Protein AF-A0A9J5Y0X8-F1 (afdb_monomer_lite)

Structure (mmCIF, N/CA/C/O backbone):
data_AF-A0A9J5Y0X8-F1
#
_entry.id   AF-A0A9J5Y0X8-F1
#
loop_
_atom_site.group_PDB
_atom_site.id
_atom_site.type_symbol
_atom_site.label_atom_id
_atom_site.label_alt_id
_atom_site.label_comp_id
_atom_site.label_asym_id
_atom_site.label_entity_id
_atom_site.label_seq_id
_atom_site.pdbx_PDB_ins_code
_atom_site.Cartn_x
_atom_site.Cartn_y
_atom_site.Cartn_z
_atom_site.occupancy
_atom_site.B_iso_or_equiv
_atom_site.auth_seq_id
_atom_site.auth_comp_id
_atom_site.auth_asym_id
_atom_site.auth_atom_id
_atom_site.pdbx_PDB_model_num
ATOM 1 N N . MET A 1 1 ? -1.759 -54.194 -8.738 1.00 39.56 1 MET A N 1
ATOM 2 C CA . MET A 1 1 ? -0.503 -53.425 -8.814 1.00 39.56 1 MET A CA 1
ATOM 3 C C . MET A 1 1 ? -0.638 -52.422 -9.947 1.00 39.56 1 MET A C 1
ATOM 5 O O . MET A 1 1 ? -0.680 -52.864 -11.081 1.00 39.56 1 MET A O 1
ATOM 9 N N . ALA A 1 2 ? -0.727 -51.116 -9.771 1.00 37.19 2 ALA A N 1
ATOM 10 C CA . ALA A 1 2 ? -1.281 -50.224 -8.753 1.00 37.19 2 ALA A CA 1
ATOM 11 C C . ALA A 1 2 ? -1.207 -48.817 -9.412 1.00 37.19 2 ALA A C 1
ATOM 13 O O . ALA A 1 2 ? -0.377 -48.619 -10.297 1.00 37.19 2 ALA A O 1
ATOM 14 N N . GLU A 1 3 ? -2.066 -47.884 -9.001 1.00 42.78 3 GLU A N 1
ATOM 15 C CA . GLU A 1 3 ? -1.893 -46.426 -9.162 1.00 42.78 3 GLU A CA 1
ATOM 16 C C . GLU A 1 3 ? -1.892 -45.772 -10.577 1.00 42.78 3 GLU A C 1
ATOM 18 O O . GLU A 1 3 ? -0.899 -45.185 -10.982 1.00 42.78 3 GLU A O 1
ATOM 23 N N . PHE A 1 4 ? -3.016 -45.742 -11.313 1.00 44.28 4 PHE A N 1
ATOM 24 C CA . PHE A 1 4 ? -3.216 -44.744 -12.405 1.00 44.28 4 PHE A CA 1
ATOM 25 C C . PHE A 1 4 ? -4.584 -44.031 -12.375 1.00 44.28 4 PHE A C 1
ATOM 27 O O . PHE A 1 4 ? -4.901 -43.236 -13.255 1.00 44.28 4 PHE A O 1
ATOM 34 N N . GLY A 1 5 ? -5.424 -44.316 -11.372 1.00 43.69 5 GLY A N 1
ATOM 35 C CA . GLY A 1 5 ? -6.807 -43.821 -11.312 1.00 43.69 5 GLY A CA 1
ATOM 36 C C . GLY A 1 5 ? -7.033 -42.582 -10.441 1.00 43.69 5 GLY A C 1
ATOM 37 O O . GLY A 1 5 ? -8.062 -41.930 -10.596 1.00 43.69 5 GLY A O 1
ATOM 38 N N . LEU A 1 6 ? -6.107 -42.242 -9.535 1.00 45.84 6 LEU A N 1
ATOM 39 C CA . LEU A 1 6 ? -6.281 -41.122 -8.597 1.00 45.84 6 LEU A CA 1
ATOM 40 C C . LEU A 1 6 ? -5.671 -39.792 -9.076 1.00 45.84 6 LEU A C 1
ATOM 42 O O . LEU A 1 6 ? -6.095 -38.742 -8.598 1.00 45.84 6 LEU A O 1
ATOM 46 N N . ASP A 1 7 ? -4.768 -39.791 -10.061 1.00 53.47 7 ASP A N 1
ATOM 47 C CA . ASP A 1 7 ? -4.141 -38.558 -10.569 1.00 53.47 7 ASP A CA 1
ATOM 48 C C . ASP A 1 7 ? -5.098 -37.652 -11.358 1.00 53.47 7 ASP A C 1
ATOM 50 O O . ASP A 1 7 ? -4.951 -36.430 -11.348 1.00 53.47 7 ASP A O 1
ATOM 54 N N . LEU A 1 8 ? -6.122 -38.214 -12.013 1.00 47.56 8 LEU A N 1
ATOM 55 C CA . LEU A 1 8 ? -7.042 -37.407 -12.819 1.00 47.56 8 LEU A CA 1
ATOM 56 C C . LEU A 1 8 ? -8.071 -36.654 -11.960 1.00 47.56 8 LEU A C 1
ATOM 58 O O . LEU A 1 8 ? -8.482 -35.555 -12.326 1.00 47.56 8 LEU A O 1
ATOM 62 N N . LEU A 1 9 ? -8.457 -37.199 -10.801 1.00 47.53 9 LEU A N 1
ATOM 63 C CA . LEU A 1 9 ? -9.406 -36.541 -9.898 1.00 47.53 9 LEU A CA 1
ATOM 64 C C . LEU A 1 9 ? -8.729 -35.391 -9.133 1.00 47.53 9 LEU A C 1
ATOM 66 O O . LEU A 1 9 ? -9.287 -34.299 -9.065 1.00 47.53 9 LEU A O 1
ATOM 70 N N . VAL A 1 10 ? -7.495 -35.588 -8.646 1.00 52.16 10 VAL A N 1
ATOM 71 C CA . VAL A 1 10 ? -6.715 -34.546 -7.943 1.00 52.16 10 VAL A CA 1
ATOM 72 C C . VAL A 1 10 ? -6.443 -33.339 -8.852 1.00 52.16 10 VAL A C 1
ATOM 74 O O . VAL A 1 10 ? -6.582 -32.194 -8.417 1.00 52.16 10 VAL A O 1
ATOM 77 N N . PHE A 1 11 ? -6.159 -33.566 -10.140 1.00 44.38 11 PHE A N 1
ATOM 78 C CA . PHE A 1 11 ? -5.957 -32.486 -11.113 1.00 44.38 11 PHE A CA 1
ATOM 79 C C . PHE A 1 11 ? -7.211 -31.637 -11.374 1.00 44.38 11 PHE A C 1
ATOM 81 O O . PHE A 1 11 ? -7.088 -30.442 -11.648 1.00 44.38 11 PHE A O 1
ATOM 88 N N . VAL A 1 12 ? -8.411 -32.223 -11.301 1.00 51.34 12 VAL A N 1
ATOM 89 C CA . VAL A 1 12 ? -9.671 -31.493 -11.530 1.00 51.34 12 VAL A CA 1
ATOM 90 C C . VAL A 1 12 ? -10.055 -30.662 -10.304 1.00 51.34 12 VAL A C 1
ATOM 92 O O . VAL A 1 12 ? -10.456 -29.510 -10.468 1.00 51.34 12 VAL A O 1
ATOM 95 N N . ILE A 1 13 ? -9.851 -31.178 -9.083 1.00 55.19 13 ILE A N 1
ATOM 96 C CA . ILE A 1 13 ? -10.127 -30.409 -7.854 1.00 55.19 13 ILE A CA 1
ATOM 97 C C . ILE A 1 13 ? -9.131 -29.244 -7.697 1.00 55.19 13 ILE A C 1
ATOM 99 O O . ILE A 1 13 ? -9.538 -28.143 -7.333 1.00 55.19 13 ILE A O 1
ATOM 103 N N . GLN A 1 14 ? -7.858 -29.433 -8.073 1.00 43.91 14 GLN A N 1
ATOM 104 C CA . GLN A 1 14 ? -6.851 -28.362 -8.040 1.00 43.91 14 GLN A CA 1
ATOM 105 C C . GLN A 1 14 ? -7.031 -27.318 -9.163 1.00 43.91 14 GLN A C 1
ATOM 107 O O . GLN A 1 14 ? -6.629 -26.170 -9.001 1.00 43.91 14 GLN A O 1
ATOM 112 N N . LYS A 1 15 ? -7.644 -27.674 -10.304 1.00 58.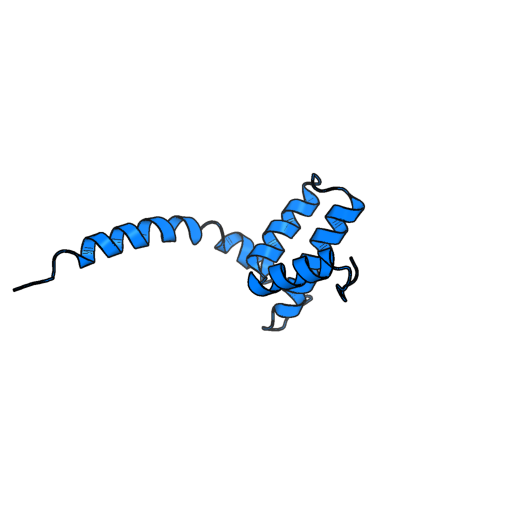72 15 LYS A N 1
ATOM 113 C CA . LYS A 1 15 ? -7.950 -26.717 -11.389 1.00 58.72 15 LYS A CA 1
ATOM 114 C C . LYS A 1 15 ? -9.208 -25.882 -11.137 1.00 58.72 15 LYS A C 1
ATOM 116 O O . LYS A 1 15 ? -9.286 -24.769 -11.654 1.00 58.72 15 LYS A O 1
ATOM 121 N N . ALA A 1 16 ? -10.166 -26.389 -10.358 1.00 43.75 16 ALA A N 1
ATOM 122 C CA . ALA A 1 16 ? -11.415 -25.684 -10.069 1.00 43.75 16 ALA A CA 1
ATOM 123 C C . ALA A 1 16 ? -11.201 -24.404 -9.236 1.00 43.75 16 ALA A C 1
ATOM 125 O O . ALA A 1 16 ? -11.892 -23.417 -9.452 1.00 43.75 16 ALA A O 1
ATOM 126 N N . SER A 1 17 ? -10.205 -24.380 -8.345 1.00 44.09 17 SER A N 1
ATOM 127 C CA . SER A 1 17 ? -9.869 -23.211 -7.516 1.00 44.09 17 SER A CA 1
ATOM 128 C C . SER A 1 17 ? -8.922 -22.211 -8.191 1.00 44.09 17 SER A C 1
ATOM 130 O O . SER A 1 17 ? -8.865 -21.054 -7.788 1.00 44.09 17 SER A O 1
ATOM 132 N N . VAL A 1 18 ? -8.189 -22.622 -9.230 1.00 53.81 18 VAL A N 1
ATOM 133 C CA . VAL A 1 18 ? -7.203 -21.775 -9.929 1.00 53.81 18 VAL A CA 1
ATOM 134 C C . VAL A 1 18 ? -7.851 -20.917 -11.028 1.00 53.81 18 VAL A C 1
ATOM 136 O O . VAL A 1 18 ? -7.386 -1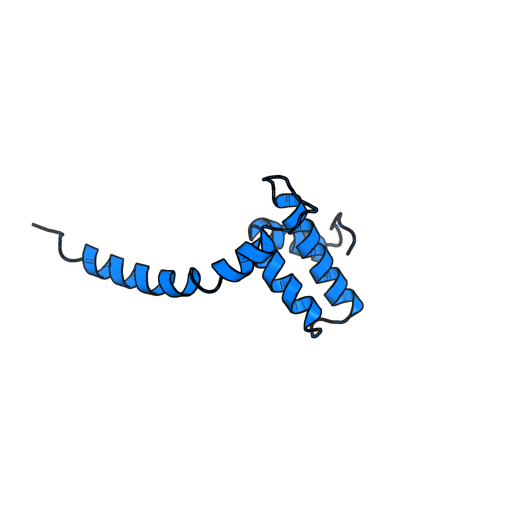9.812 -11.302 1.00 53.81 18 VAL A O 1
ATOM 139 N N . LEU A 1 19 ? -8.960 -21.370 -11.627 1.00 45.00 19 LEU A N 1
ATOM 140 C CA . LEU A 1 19 ? -9.611 -20.683 -12.756 1.00 45.00 19 LEU A CA 1
ATOM 141 C C . LEU A 1 19 ? -10.455 -19.449 -12.383 1.00 45.00 19 LEU A C 1
ATOM 143 O O . LEU A 1 19 ? -10.711 -18.627 -13.259 1.00 45.00 19 LEU A O 1
ATOM 147 N N . GLU A 1 20 ? -10.835 -19.261 -11.115 1.00 46.81 20 GLU A N 1
ATOM 148 C CA . GLU A 1 20 ? -11.463 -18.006 -10.657 1.00 46.81 20 GLU A CA 1
ATOM 149 C C . GLU A 1 20 ? -10.443 -16.962 -10.159 1.00 46.81 20 GLU A 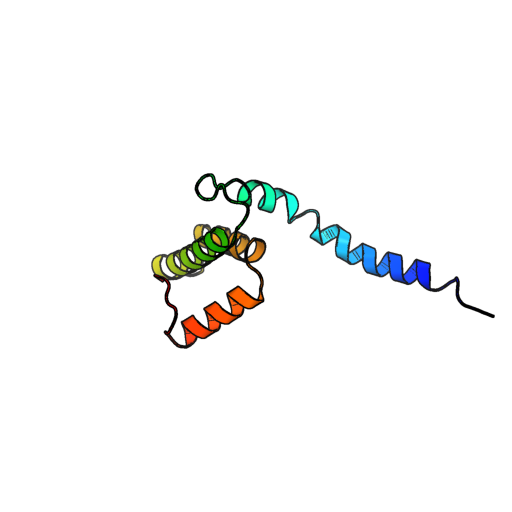C 1
ATOM 151 O O . GLU A 1 20 ? -10.751 -15.770 -10.117 1.00 46.81 20 GLU A O 1
ATOM 156 N N . ILE A 1 21 ? -9.202 -17.363 -9.853 1.00 50.34 21 ILE A N 1
ATOM 157 C CA . ILE A 1 21 ? -8.176 -16.466 -9.283 1.00 50.34 21 ILE A CA 1
ATOM 158 C C . ILE A 1 21 ? -7.347 -15.757 -10.378 1.00 50.34 21 ILE A C 1
ATOM 160 O O . ILE A 1 21 ? -6.849 -14.648 -10.169 1.00 50.34 21 ILE A O 1
ATOM 164 N N . GLU A 1 22 ? -7.253 -16.329 -11.581 1.00 48.53 22 GLU A N 1
ATOM 165 C CA . GLU A 1 22 ? -6.463 -15.764 -12.694 1.00 48.53 22 GLU A CA 1
ATOM 166 C C . GLU A 1 22 ? -7.201 -14.665 -13.496 1.00 48.53 22 GLU A C 1
ATOM 168 O O . GLU A 1 22 ? -6.571 -13.861 -14.186 1.00 48.53 22 GLU A O 1
ATOM 173 N N . SER A 1 23 ? -8.537 -14.580 -13.409 1.00 40.16 23 SER A N 1
ATOM 174 C CA . SER A 1 23 ? -9.337 -13.656 -14.238 1.00 40.16 23 SER A CA 1
ATOM 175 C C . SER A 1 23 ? -9.511 -12.259 -13.617 1.00 40.16 23 SER A C 1
ATOM 177 O O . SER A 1 23 ? -9.371 -11.244 -14.301 1.00 40.16 23 SER A O 1
ATOM 179 N N . PHE A 1 24 ? -9.738 -12.164 -12.301 1.00 48.44 24 PHE A N 1
ATOM 180 C CA . PHE A 1 24 ? -9.955 -10.870 -11.629 1.00 48.44 24 PHE A CA 1
ATOM 181 C C . PHE A 1 24 ? -8.650 -10.078 -11.397 1.00 48.44 24 PHE A C 1
ATOM 183 O O . PHE A 1 24 ? -8.649 -8.851 -11.254 1.00 48.44 2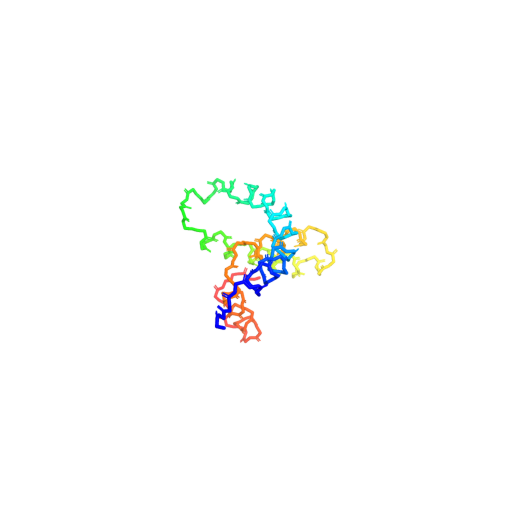4 PHE A O 1
ATOM 190 N N . THR A 1 25 ? -7.512 -10.776 -11.390 1.00 48.78 25 THR A N 1
ATOM 191 C CA . THR A 1 25 ? -6.188 -10.219 -11.082 1.00 48.78 25 THR A CA 1
ATOM 192 C C . THR A 1 25 ? -5.508 -9.603 -12.307 1.00 48.78 25 THR A C 1
ATOM 194 O O . THR A 1 25 ? -4.868 -8.559 -12.181 1.00 48.78 25 THR A O 1
ATOM 197 N N . SER A 1 26 ? -5.700 -10.159 -13.507 1.00 46.75 26 SER A N 1
ATOM 198 C CA . SER A 1 26 ? -4.992 -9.719 -14.720 1.00 46.75 26 SER A CA 1
ATOM 199 C C . SER A 1 26 ? -5.320 -8.272 -15.140 1.00 46.75 26 SER A C 1
ATOM 201 O O . SER A 1 26 ? -4.410 -7.477 -15.382 1.00 46.75 26 SER A O 1
ATOM 203 N N . ALA A 1 27 ? -6.596 -7.863 -15.127 1.00 48.47 27 ALA A N 1
ATOM 204 C CA . ALA A 1 27 ? -6.997 -6.509 -15.543 1.00 48.47 27 ALA A CA 1
ATOM 205 C C . ALA A 1 27 ? -6.521 -5.411 -14.569 1.00 48.47 27 ALA A C 1
ATOM 207 O O . ALA A 1 27 ? -6.069 -4.343 -14.989 1.00 48.47 27 ALA A O 1
ATOM 208 N N . SER A 1 28 ? -6.561 -5.691 -13.263 1.00 49.59 28 SER A N 1
ATOM 209 C CA . SER A 1 28 ? -6.069 -4.773 -12.229 1.00 49.59 28 SER A CA 1
ATOM 210 C C . SER A 1 28 ? -4.539 -4.676 -12.255 1.00 49.59 28 SER A C 1
ATOM 212 O O . SER A 1 28 ? -3.997 -3.574 -12.201 1.00 49.59 28 SER A O 1
ATOM 214 N N . ILE A 1 29 ? -3.830 -5.802 -12.408 1.00 52.78 29 ILE A N 1
ATOM 215 C CA . ILE A 1 29 ? -2.357 -5.857 -12.439 1.00 52.78 29 ILE A CA 1
ATOM 216 C C . ILE A 1 29 ? -1.774 -5.118 -13.652 1.00 52.78 29 ILE A C 1
ATOM 218 O O . ILE A 1 29 ? -0.722 -4.493 -13.518 1.00 52.78 29 ILE A O 1
ATOM 222 N N . ILE A 1 30 ? -2.436 -5.127 -14.814 1.00 49.75 30 ILE A N 1
ATOM 223 C CA . ILE A 1 30 ? -1.956 -4.397 -16.003 1.00 49.75 30 ILE A CA 1
ATOM 224 C C . ILE A 1 30 ? -2.000 -2.876 -15.781 1.00 49.75 30 ILE A C 1
ATOM 226 O O . ILE A 1 30 ? -1.032 -2.190 -16.108 1.00 49.75 30 ILE A O 1
ATOM 230 N N . LEU A 1 31 ? -3.063 -2.349 -15.159 1.00 51.16 31 LEU A N 1
ATOM 231 C CA . LEU A 1 31 ? -3.148 -0.923 -14.810 1.00 51.16 31 LEU A CA 1
ATOM 232 C C . LEU A 1 31 ? -2.137 -0.542 -13.715 1.00 51.16 31 LEU A C 1
ATOM 234 O O . LEU A 1 31 ? -1.587 0.557 -13.724 1.00 51.16 31 LEU A O 1
ATOM 238 N N . ILE A 1 32 ? -1.871 -1.462 -12.787 1.00 54.72 32 ILE A N 1
ATOM 239 C CA . ILE A 1 32 ? -0.900 -1.282 -11.706 1.00 54.72 32 ILE A CA 1
ATOM 240 C C . ILE A 1 32 ? 0.551 -1.341 -12.225 1.00 54.72 32 ILE A C 1
ATOM 242 O O . ILE A 1 32 ? 1.404 -0.611 -11.729 1.00 54.72 32 ILE A O 1
ATOM 246 N N . LYS A 1 33 ? 0.862 -2.157 -13.240 1.00 52.91 33 LYS A N 1
ATOM 247 C CA . LYS A 1 33 ? 2.218 -2.273 -13.812 1.00 52.91 33 LYS A CA 1
ATOM 248 C C . LYS A 1 33 ? 2.712 -1.009 -14.530 1.00 52.91 33 LYS A C 1
ATOM 250 O O . LYS A 1 33 ? 3.912 -0.897 -14.756 1.00 52.91 33 LYS A O 1
ATOM 255 N N . ALA A 1 34 ? 1.831 -0.069 -14.873 1.00 56.38 34 ALA A N 1
ATOM 256 C CA . ALA A 1 34 ? 2.165 1.122 -15.657 1.00 56.38 34 ALA A CA 1
ATOM 257 C C . ALA A 1 34 ? 2.140 2.427 -14.835 1.00 56.38 34 ALA A C 1
ATOM 259 O O . ALA A 1 34 ? 1.642 3.452 -15.297 1.00 56.38 34 ALA A O 1
ATOM 260 N N . ASP A 1 35 ? 2.680 2.425 -13.612 1.00 64.69 35 ASP A N 1
ATOM 261 C CA . ASP A 1 35 ? 3.008 3.685 -12.938 1.00 64.69 35 ASP A CA 1
ATOM 262 C C . ASP A 1 35 ? 4.364 4.190 -13.456 1.00 64.69 35 ASP A C 1
ATOM 264 O O . ASP A 1 35 ? 5.420 3.723 -13.028 1.00 64.69 35 ASP A O 1
ATOM 268 N N . PHE A 1 36 ? 4.343 5.142 -14.398 1.00 63.88 36 PHE A N 1
ATOM 269 C CA . PHE A 1 36 ? 5.553 5.701 -15.026 1.00 63.88 36 PHE A CA 1
ATOM 270 C C . PHE A 1 36 ? 6.559 6.297 -14.028 1.00 63.88 36 PHE A C 1
ATOM 272 O O . PHE A 1 36 ? 7.723 6.486 -14.379 1.00 63.88 36 PHE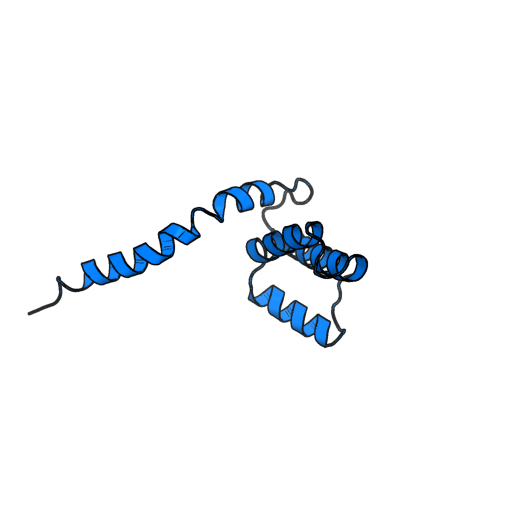 A O 1
ATOM 279 N N . ARG A 1 37 ? 6.147 6.584 -12.783 1.00 70.38 37 ARG A N 1
ATOM 280 C CA . ARG A 1 37 ? 7.054 7.058 -11.722 1.00 70.38 37 ARG A CA 1
ATOM 281 C C . ARG A 1 37 ? 8.018 5.968 -11.257 1.00 70.38 37 ARG A C 1
ATOM 283 O O . ARG A 1 37 ? 9.067 6.283 -10.698 1.00 70.38 37 ARG A O 1
ATOM 290 N N . PHE A 1 38 ? 7.683 4.702 -11.497 1.00 68.31 38 PHE A N 1
ATOM 291 C CA . PHE A 1 38 ? 8.488 3.543 -11.128 1.00 68.31 38 PHE A CA 1
ATOM 292 C C . PHE A 1 38 ? 8.847 2.721 -12.381 1.00 68.31 38 PHE A C 1
ATOM 294 O O . PHE A 1 38 ? 8.336 1.617 -12.555 1.00 68.31 38 PHE A O 1
ATOM 301 N N . PRO A 1 39 ? 9.747 3.221 -13.257 1.00 70.94 39 PRO A N 1
ATOM 302 C CA . PRO A 1 39 ? 10.122 2.540 -14.504 1.00 70.94 39 PRO A CA 1
ATOM 303 C C . PRO A 1 39 ? 11.017 1.312 -14.283 1.00 70.94 39 PRO A C 1
ATOM 305 O O . PRO A 1 39 ? 11.405 0.636 -15.232 1.00 70.94 39 PRO A O 1
ATOM 308 N N . THR A 1 40 ? 11.409 1.042 -13.039 1.00 72.81 40 THR A N 1
ATOM 309 C CA . THR A 1 40 ? 12.327 -0.040 -12.703 1.00 72.81 40 THR A CA 1
ATOM 310 C C . THR A 1 40 ? 11.568 -1.343 -12.464 1.00 72.81 40 THR A C 1
ATOM 312 O O . THR A 1 40 ? 10.439 -1.368 -11.976 1.00 72.81 40 THR A O 1
ATOM 315 N N . THR A 1 41 ? 12.221 -2.469 -12.750 1.00 70.06 41 THR A N 1
ATOM 316 C CA . THR A 1 41 ? 11.668 -3.813 -12.508 1.00 70.06 41 THR A CA 1
ATOM 317 C C . THR A 1 41 ? 11.377 -4.075 -11.024 1.00 70.06 41 THR A C 1
ATOM 319 O O . THR A 1 41 ? 10.563 -4.930 -10.686 1.00 70.06 41 THR A O 1
ATOM 322 N N . ASN A 1 42 ? 12.015 -3.332 -10.115 1.00 74.19 42 ASN A N 1
ATOM 323 C CA . ASN A 1 42 ? 11.833 -3.499 -8.681 1.00 74.19 42 ASN A CA 1
ATOM 324 C C . ASN A 1 42 ? 10.607 -2.714 -8.166 1.00 74.19 42 ASN A C 1
ATOM 326 O O . ASN A 1 42 ? 10.688 -1.520 -7.877 1.00 74.19 42 ASN A O 1
ATOM 330 N N . GLN A 1 43 ? 9.487 -3.418 -7.978 1.00 76.88 43 GLN A N 1
ATOM 331 C CA . GLN A 1 43 ? 8.212 -2.857 -7.503 1.00 76.88 43 GLN A CA 1
ATOM 332 C C . GLN A 1 43 ? 8.148 -2.625 -5.980 1.00 76.88 43 GLN A C 1
ATOM 334 O O . GLN A 1 43 ? 7.114 -2.208 -5.464 1.00 76.88 43 GLN A O 1
ATOM 339 N N . THR A 1 44 ? 9.252 -2.820 -5.248 1.00 82.12 44 THR A N 1
ATOM 340 C CA . THR A 1 44 ? 9.318 -2.637 -3.784 1.00 82.12 44 THR A CA 1
ATOM 341 C C . THR A 1 44 ? 8.879 -1.242 -3.349 1.00 82.12 44 THR A C 1
ATOM 343 O O . THR A 1 44 ? 8.038 -1.093 -2.464 1.00 82.12 44 THR A O 1
ATOM 346 N N . ARG A 1 45 ? 9.411 -0.200 -4.006 1.00 81.94 45 ARG A N 1
ATOM 347 C CA . ARG A 1 45 ? 9.033 1.190 -3.708 1.00 81.94 45 ARG A CA 1
ATOM 348 C C . ARG A 1 45 ? 7.582 1.471 -4.076 1.00 81.94 45 ARG A C 1
ATOM 350 O O . ARG A 1 45 ? 6.910 2.192 -3.352 1.00 81.94 45 ARG A O 1
ATOM 357 N N . HIS A 1 46 ? 7.100 0.870 -5.161 1.00 83.62 46 HIS A N 1
ATOM 358 C CA . HIS A 1 46 ? 5.723 1.038 -5.596 1.00 83.62 46 HIS A CA 1
ATOM 359 C C . HIS A 1 46 ? 4.743 0.436 -4.578 1.00 83.62 46 HIS A C 1
ATOM 361 O O . HIS A 1 46 ? 3.809 1.116 -4.157 1.00 83.62 46 HIS A O 1
ATOM 367 N N . CYS A 1 47 ? 5.007 -0.787 -4.112 1.00 86.25 47 CYS A N 1
ATOM 368 C CA . CYS A 1 47 ? 4.270 -1.429 -3.024 1.00 86.25 47 CYS A CA 1
ATOM 369 C C . CYS A 1 47 ? 4.234 -0.541 -1.766 1.00 86.25 47 CYS A C 1
ATOM 371 O O . CYS A 1 47 ? 3.153 -0.205 -1.280 1.00 86.25 47 CYS A O 1
ATOM 373 N N . PHE A 1 48 ? 5.401 -0.089 -1.292 1.00 86.50 48 PHE A N 1
ATOM 374 C CA . PHE A 1 48 ? 5.498 0.744 -0.092 1.00 86.50 48 PHE A CA 1
ATOM 375 C C . PHE A 1 48 ? 4.703 2.051 -0.222 1.00 86.50 48 PHE A C 1
ATOM 377 O O . PHE A 1 48 ? 3.945 2.413 0.675 1.00 86.50 48 PHE A O 1
ATOM 384 N N . THR A 1 49 ? 4.805 2.736 -1.365 1.00 86.75 49 THR A N 1
ATOM 385 C CA . THR A 1 49 ? 4.026 3.953 -1.619 1.00 86.75 49 THR A CA 1
ATOM 386 C C . THR A 1 49 ? 2.523 3.678 -1.582 1.00 86.75 49 THR A C 1
ATOM 388 O O . THR A 1 49 ? 1.794 4.440 -0.958 1.00 86.75 49 THR A O 1
ATOM 391 N N . ARG A 1 50 ? 2.033 2.593 -2.196 1.00 87.06 50 ARG A N 1
ATOM 392 C CA . ARG A 1 50 ? 0.591 2.275 -2.181 1.00 87.06 50 ARG A CA 1
ATOM 393 C C . ARG A 1 50 ? 0.073 1.938 -0.785 1.00 87.06 50 ARG A C 1
ATOM 395 O O . ARG A 1 50 ? -1.034 2.352 -0.454 1.00 87.06 50 ARG A O 1
ATOM 402 N N . TYR A 1 51 ? 0.869 1.238 0.019 1.00 88.12 51 TYR A N 1
ATOM 403 C CA . TYR A 1 51 ? 0.534 0.934 1.409 1.00 88.12 51 TYR A CA 1
ATOM 404 C C . TYR A 1 51 ? 0.406 2.211 2.258 1.00 88.12 51 TYR A C 1
ATOM 406 O O . TYR A 1 51 ? -0.587 2.399 2.959 1.00 88.12 51 TYR A O 1
ATOM 414 N N . VAL A 1 52 ? 1.365 3.134 2.138 1.00 89.44 52 VAL A N 1
ATOM 415 C CA . VAL A 1 52 ? 1.336 4.415 2.863 1.00 89.44 52 VAL A CA 1
ATOM 416 C C . VAL A 1 52 ? 0.155 5.286 2.423 1.00 89.44 52 VAL A C 1
ATOM 418 O O . VAL A 1 52 ? -0.557 5.824 3.265 1.00 89.44 52 VAL A O 1
ATOM 421 N N . GLU A 1 53 ? -0.100 5.393 1.118 1.00 88.00 53 GLU A N 1
ATOM 422 C CA . GLU A 1 53 ? -1.219 6.182 0.581 1.00 88.00 53 GLU A CA 1
ATOM 423 C C . GLU A 1 53 ? -2.584 5.648 1.038 1.00 88.00 53 GLU A C 1
ATOM 425 O O . GLU A 1 53 ? -3.476 6.437 1.349 1.00 88.00 53 GLU A O 1
ATOM 430 N N . PHE A 1 54 ? -2.743 4.322 1.144 1.00 88.69 54 PHE A N 1
ATOM 431 C CA . PHE A 1 54 ? -3.952 3.722 1.710 1.00 88.69 54 PHE A CA 1
ATOM 432 C C . PHE A 1 54 ? -4.179 4.187 3.151 1.00 88.69 54 PHE A C 1
ATOM 434 O O . PHE A 1 54 ? -5.252 4.694 3.474 1.00 88.69 54 PHE A O 1
ATOM 441 N N . HIS A 1 55 ? -3.165 4.074 4.007 1.00 88.38 55 HIS A N 1
ATOM 442 C CA . HIS A 1 55 ? -3.318 4.421 5.417 1.00 88.38 55 HIS A CA 1
ATOM 443 C C . HIS A 1 55 ? -3.438 5.923 5.673 1.00 88.38 55 HIS A C 1
ATOM 445 O O . HIS A 1 55 ? -4.203 6.313 6.552 1.00 88.38 55 HIS A O 1
ATOM 451 N N . ARG A 1 56 ? -2.799 6.762 4.855 1.00 87.88 56 ARG A N 1
ATOM 452 C CA . ARG A 1 56 ? -3.043 8.212 4.842 1.00 87.88 56 ARG A CA 1
ATOM 453 C C . ARG A 1 56 ? -4.481 8.549 4.475 1.00 87.88 56 ARG A C 1
ATOM 455 O O . ARG A 1 56 ? -5.095 9.414 5.090 1.00 87.88 56 ARG A O 1
ATOM 462 N N . CYS A 1 57 ? -5.019 7.868 3.462 1.00 88.00 57 CYS A N 1
ATOM 463 C CA . CYS A 1 57 ? -6.395 8.060 3.019 1.00 88.00 57 CYS A CA 1
ATOM 464 C C . CYS A 1 57 ? -7.381 7.690 4.134 1.00 88.00 57 CYS A C 1
ATOM 466 O O . CYS A 1 57 ? -8.277 8.477 4.435 1.00 88.00 57 CYS A O 1
ATOM 468 N N . VAL A 1 58 ? -7.156 6.554 4.801 1.00 88.31 58 VAL A N 1
ATOM 469 C CA . VAL A 1 58 ? -7.947 6.117 5.961 1.00 88.31 58 VAL A CA 1
ATOM 470 C C . VAL A 1 58 ? -7.841 7.117 7.116 1.00 88.31 58 VAL A C 1
ATOM 472 O O . VAL A 1 58 ? -8.862 7.504 7.675 1.00 88.31 58 VAL A O 1
ATOM 475 N N . ALA A 1 59 ? -6.640 7.612 7.430 1.00 86.12 59 ALA A N 1
ATOM 476 C CA . ALA A 1 59 ? -6.446 8.597 8.495 1.00 86.12 59 ALA A CA 1
ATOM 477 C C . ALA A 1 59 ? -7.120 9.951 8.200 1.00 86.12 59 ALA A C 1
ATOM 479 O O . ALA A 1 59 ? -7.603 10.610 9.118 1.00 86.12 59 ALA A O 1
ATOM 480 N N . ALA A 1 60 ? -7.164 10.373 6.931 1.00 86.44 60 ALA A N 1
ATOM 481 C CA . ALA A 1 60 ? -7.718 11.667 6.532 1.00 86.44 60 ALA A CA 1
ATOM 482 C C . ALA A 1 60 ? -9.235 11.648 6.282 1.00 86.44 60 ALA A C 1
ATOM 484 O O . ALA A 1 60 ? -9.912 12.633 6.574 1.00 86.44 60 ALA A O 1
ATOM 485 N N . LYS A 1 61 ? -9.764 10.571 5.686 1.00 82.31 61 LYS A N 1
ATOM 486 C CA . LYS A 1 61 ? -11.162 10.481 5.227 1.00 82.31 61 LYS A CA 1
ATOM 487 C C . LYS A 1 61 ? -12.009 9.455 5.991 1.00 82.31 61 LYS A C 1
ATOM 489 O O . LYS A 1 61 ? -13.230 9.512 5.879 1.00 82.31 61 LYS A O 1
ATOM 494 N N . GLY A 1 62 ? -11.393 8.549 6.751 1.00 76.12 62 GLY A N 1
ATOM 495 C CA . GLY A 1 62 ? -12.050 7.390 7.362 1.00 76.12 62 GLY A CA 1
ATOM 496 C C . GLY A 1 62 ? -12.096 6.168 6.433 1.00 76.12 62 GLY A C 1
ATOM 497 O O . GLY A 1 62 ? -11.943 6.284 5.215 1.00 76.12 62 GLY A O 1
ATOM 498 N N . ASP A 1 63 ? -12.301 4.983 7.014 1.00 70.44 63 ASP A N 1
ATOM 499 C CA . ASP A 1 63 ? -12.265 3.682 6.324 1.00 70.44 63 ASP A CA 1
ATOM 500 C C . ASP A 1 63 ? -13.317 3.507 5.208 1.00 70.44 63 ASP A C 1
ATOM 502 O O . ASP A 1 63 ? -13.169 2.637 4.351 1.00 70.44 63 ASP A O 1
ATOM 506 N N . GLU A 1 64 ? -14.362 4.341 5.179 1.00 64.44 64 GLU A N 1
ATOM 507 C CA . GLU A 1 64 ? -15.519 4.199 4.278 1.00 64.44 64 GLU A CA 1
ATOM 508 C C . GLU A 1 64 ? -15.425 5.022 2.982 1.00 64.44 64 GLU A C 1
ATOM 510 O O . GLU A 1 64 ? -16.335 5.003 2.150 1.00 64.44 64 GLU A O 1
ATOM 515 N N . ALA A 1 65 ? -14.328 5.748 2.759 1.00 72.25 65 ALA A N 1
ATOM 516 C CA . ALA A 1 65 ? -14.148 6.452 1.497 1.00 72.25 65 ALA A CA 1
ATOM 517 C C . ALA A 1 65 ? -13.839 5.451 0.368 1.00 72.25 65 ALA A C 1
ATOM 519 O O . ALA A 1 65 ? -12.790 4.804 0.358 1.00 72.25 65 ALA A O 1
ATOM 520 N N . ALA A 1 66 ? -14.720 5.383 -0.637 1.00 72.44 66 ALA A N 1
ATOM 521 C CA . ALA A 1 66 ? -14.546 4.557 -1.842 1.00 72.44 66 ALA A CA 1
ATOM 522 C C . ALA A 1 66 ? -13.193 4.798 -2.551 1.00 72.44 66 ALA A C 1
ATOM 524 O O . ALA A 1 66 ? -12.625 3.899 -3.174 1.00 72.44 66 ALA A O 1
ATOM 525 N N . ASP A 1 67 ? -12.632 6.002 -2.395 1.00 73.44 67 ASP A N 1
ATOM 526 C CA . ASP A 1 67 ? -11.292 6.354 -2.868 1.00 73.44 67 ASP A CA 1
ATOM 527 C C . ASP A 1 67 ? -10.185 5.522 -2.192 1.00 73.44 67 ASP A C 1
ATOM 529 O O . ASP A 1 67 ? -9.213 5.136 -2.845 1.00 73.44 67 ASP A O 1
ATOM 533 N N . CYS A 1 68 ? -10.324 5.225 -0.895 1.00 81.75 68 CYS A N 1
ATOM 534 C CA . CYS A 1 68 ? -9.340 4.465 -0.125 1.00 81.75 68 CYS A CA 1
ATOM 535 C C . CYS A 1 68 ? -9.403 2.965 -0.451 1.00 81.75 68 CYS A C 1
ATOM 537 O O . CYS A 1 68 ? -8.369 2.292 -0.495 1.00 81.75 68 CYS A O 1
ATOM 539 N N . GLU A 1 69 ? -10.586 2.438 -0.782 1.00 81.69 69 GLU A N 1
ATOM 540 C CA . GLU A 1 69 ? -10.763 1.034 -1.177 1.00 81.69 69 GLU A CA 1
ATOM 541 C C . GLU A 1 69 ? -9.946 0.680 -2.433 1.00 81.69 69 GLU A C 1
ATOM 543 O O . GLU A 1 69 ? -9.384 -0.412 -2.553 1.00 81.69 69 GLU A O 1
ATOM 548 N N . ARG A 1 70 ? -9.801 1.628 -3.364 1.00 78.81 70 ARG A N 1
ATOM 549 C CA . ARG A 1 70 ? -8.960 1.447 -4.553 1.00 78.81 70 ARG A CA 1
ATOM 550 C C . ARG A 1 70 ? -7.495 1.205 -4.181 1.00 78.81 70 ARG A C 1
ATOM 552 O O . ARG A 1 70 ? -6.853 0.325 -4.757 1.00 78.81 70 ARG A O 1
ATOM 559 N N . PHE A 1 71 ? -6.966 1.957 -3.216 1.00 80.69 71 PHE A N 1
ATOM 560 C CA . PHE A 1 71 ? -5.595 1.763 -2.741 1.00 80.69 71 PHE A CA 1
ATOM 561 C C . PHE A 1 71 ? -5.434 0.440 -1.996 1.00 80.69 71 PHE A C 1
ATOM 563 O O . PHE A 1 71 ? -4.380 -0.188 -2.120 1.00 80.69 71 PHE A O 1
ATOM 570 N N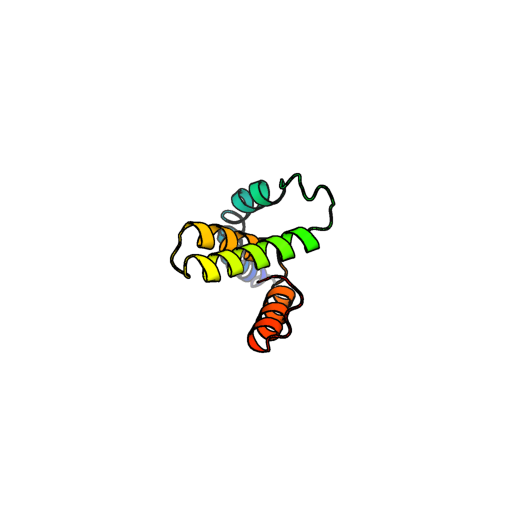 . SER A 1 72 ? -6.488 -0.025 -1.316 1.00 82.38 72 SER A N 1
ATOM 571 C CA . SER A 1 72 ? -6.464 -1.305 -0.610 1.00 82.38 72 SER A CA 1
ATOM 572 C C . SER A 1 72 ? -6.254 -2.491 -1.551 1.00 82.38 72 SER A C 1
ATOM 574 O O . SER A 1 72 ? -5.402 -3.352 -1.316 1.00 82.38 72 SER A O 1
ATOM 576 N N . LYS A 1 73 ? -6.952 -2.477 -2.689 1.00 82.38 73 LYS A N 1
ATOM 577 C CA . LYS A 1 73 ? -6.801 -3.480 -3.752 1.00 82.38 73 LYS A CA 1
ATOM 578 C C . LYS A 1 73 ? -5.396 -3.451 -4.360 1.00 82.38 73 LYS A C 1
ATOM 580 O O . LYS A 1 73 ? -4.835 -4.499 -4.668 1.00 82.38 73 LYS A O 1
ATOM 585 N N . TYR A 1 74 ? -4.803 -2.265 -4.500 1.00 79.75 74 TYR A N 1
ATOM 586 C CA . TYR A 1 74 ? -3.487 -2.100 -5.119 1.00 79.75 74 TYR A CA 1
ATOM 587 C C . TYR A 1 74 ? -2.325 -2.567 -4.249 1.00 79.75 74 TYR A C 1
ATOM 589 O O . TYR A 1 74 ? -1.461 -3.277 -4.761 1.00 79.75 74 TYR A O 1
ATOM 597 N N . TYR A 1 75 ? -2.285 -2.220 -2.958 1.00 83.00 75 TYR A N 1
ATOM 598 C CA . TYR A 1 75 ? -1.181 -2.686 -2.111 1.00 83.00 75 TYR A CA 1
ATOM 599 C C . TYR A 1 75 ? -1.252 -4.208 -1.898 1.00 83.00 75 TYR A C 1
ATOM 601 O O . TYR A 1 75 ? -0.215 -4.860 -1.918 1.00 83.00 75 TYR A O 1
ATOM 609 N N . ARG A 1 76 ? -2.455 -4.797 -1.798 1.00 81.62 76 ARG A N 1
ATOM 610 C CA . ARG A 1 76 ? -2.634 -6.259 -1.673 1.00 81.62 76 ARG A CA 1
ATOM 611 C C . ARG A 1 76 ? -2.182 -7.035 -2.912 1.00 81.62 76 ARG A C 1
ATOM 613 O O . ARG A 1 76 ? -1.748 -8.170 -2.785 1.00 81.62 76 ARG A O 1
ATOM 620 N N . ALA A 1 77 ? -2.281 -6.430 -4.096 1.00 79.50 77 ALA A N 1
ATOM 621 C CA . ALA A 1 77 ? -1.834 -7.042 -5.348 1.00 79.50 77 ALA A CA 1
ATOM 622 C C . ALA A 1 77 ? -0.327 -6.857 -5.618 1.00 79.50 77 ALA A C 1
ATOM 624 O O . ALA A 1 77 ? 0.269 -7.659 -6.333 1.00 79.50 77 ALA A O 1
ATOM 625 N N . LEU A 1 78 ? 0.286 -5.791 -5.092 1.00 77.88 78 LEU A N 1
ATOM 626 C CA . LEU A 1 78 ? 1.699 -5.456 -5.316 1.00 77.88 78 LEU A CA 1
ATOM 627 C C . LEU A 1 78 ? 2.643 -6.009 -4.250 1.00 77.88 78 LEU A C 1
ATOM 629 O O . LEU A 1 78 ? 3.795 -6.319 -4.555 1.00 77.88 78 LEU A O 1
ATOM 633 N N . CYS A 1 79 ? 2.198 -6.022 -2.997 1.00 84.50 79 CYS A N 1
ATOM 634 C CA . CYS A 1 79 ? 3.048 -6.305 -1.854 1.00 84.50 79 CYS A CA 1
ATOM 635 C C . CYS A 1 79 ? 3.038 -7.795 -1.503 1.00 84.50 79 CYS A C 1
ATOM 637 O O . CYS A 1 79 ? 1.965 -8.397 -1.447 1.00 84.50 79 CYS A O 1
ATOM 639 N N . PRO A 1 80 ? 4.200 -8.386 -1.174 1.00 85.75 80 PRO A N 1
ATOM 640 C CA . PRO A 1 80 ? 4.238 -9.663 -0.471 1.00 85.75 80 PRO A CA 1
ATOM 641 C C . PRO A 1 80 ? 3.489 -9.547 0.864 1.00 85.75 80 PRO A C 1
ATOM 643 O O . PRO A 1 80 ? 3.677 -8.560 1.578 1.00 85.75 80 PRO A O 1
ATOM 646 N N . GLY A 1 81 ? 2.686 -10.554 1.223 1.00 84.62 81 GLY A N 1
ATOM 647 C CA . GLY A 1 81 ? 1.935 -10.564 2.490 1.00 84.62 81 GLY A CA 1
ATOM 648 C C . GLY A 1 81 ? 2.831 -10.343 3.713 1.00 84.62 81 GLY A C 1
ATOM 649 O O . GLY A 1 81 ? 2.544 -9.479 4.530 1.00 84.62 81 GLY A O 1
ATOM 650 N N . GLU A 1 82 ? 4.003 -10.988 3.736 1.00 87.88 82 GLU A N 1
ATOM 651 C CA . GLU A 1 82 ? 4.996 -10.849 4.813 1.00 87.88 82 GLU A CA 1
ATOM 652 C C . GLU A 1 82 ? 5.398 -9.388 5.087 1.00 87.88 82 GLU A C 1
ATOM 654 O O . GLU A 1 82 ? 5.667 -9.004 6.224 1.00 87.88 82 GLU A O 1
ATOM 659 N N . TRP A 1 83 ? 5.465 -8.549 4.050 1.00 86.69 83 TRP A N 1
ATOM 660 C CA . TRP A 1 83 ? 5.841 -7.144 4.221 1.00 86.69 83 TRP A CA 1
ATOM 661 C C . TRP A 1 83 ? 4.709 -6.327 4.818 1.00 86.69 83 TRP A C 1
ATOM 663 O O . TRP A 1 83 ? 4.953 -5.483 5.677 1.00 86.69 83 TRP A O 1
ATOM 673 N N . VAL A 1 84 ? 3.482 -6.599 4.376 1.00 89.25 84 VAL A N 1
ATOM 674 C CA . VAL A 1 84 ? 2.280 -5.960 4.911 1.00 89.25 84 VAL A CA 1
ATOM 675 C C . VAL A 1 84 ? 2.141 -6.285 6.394 1.00 89.25 84 VAL A C 1
ATOM 677 O O . VAL A 1 84 ? 1.926 -5.369 7.183 1.00 89.25 84 VAL A O 1
ATOM 680 N N . ASP A 1 85 ? 2.346 -7.543 6.780 1.00 90.88 85 ASP A N 1
ATOM 681 C CA . ASP A 1 85 ? 2.252 -7.981 8.174 1.00 90.88 85 ASP A CA 1
ATOM 682 C C . ASP A 1 85 ? 3.302 -7.284 9.052 1.00 90.88 85 ASP A C 1
ATOM 684 O O . ASP A 1 85 ? 2.955 -6.657 10.052 1.00 90.88 85 ASP A O 1
ATOM 688 N N . LYS A 1 86 ? 4.572 -7.260 8.621 1.00 90.62 86 LYS A N 1
ATOM 689 C CA . LYS A 1 86 ? 5.644 -6.542 9.338 1.00 90.62 86 LYS A CA 1
ATOM 690 C C . LYS A 1 86 ? 5.361 -5.050 9.488 1.00 90.62 86 LYS A C 1
ATOM 692 O O . LYS A 1 86 ? 5.670 -4.459 10.522 1.00 90.62 86 LYS A O 1
ATOM 697 N N . TRP A 1 87 ? 4.823 -4.406 8.454 1.00 90.62 87 TRP A N 1
ATOM 698 C CA . TRP A 1 87 ? 4.466 -2.991 8.540 1.00 90.62 87 TRP A CA 1
ATOM 699 C C . TRP A 1 87 ? 3.260 -2.760 9.446 1.00 90.62 87 TRP A C 1
ATOM 701 O O . TRP A 1 87 ? 3.262 -1.773 10.176 1.00 90.62 87 TRP A O 1
ATOM 711 N N . ASN A 1 88 ? 2.280 -3.666 9.464 1.00 90.12 88 ASN A N 1
ATOM 712 C CA . ASN A 1 88 ? 1.156 -3.598 10.395 1.00 90.12 88 ASN A CA 1
ATOM 713 C C . ASN A 1 88 ? 1.640 -3.685 11.851 1.00 90.12 88 ASN A C 1
ATOM 715 O O . ASN A 1 88 ? 1.295 -2.813 12.644 1.00 90.12 88 ASN A O 1
ATOM 719 N N . GLU A 1 89 ? 2.526 -4.631 12.172 1.00 92.88 89 GLU A N 1
ATOM 720 C CA . GLU A 1 89 ? 3.135 -4.740 13.508 1.00 92.88 89 GLU A CA 1
ATOM 721 C C . GLU A 1 89 ? 3.895 -3.463 13.897 1.00 92.88 89 GLU A C 1
ATOM 723 O O . GLU A 1 89 ? 3.721 -2.922 14.989 1.00 92.88 89 GLU A O 1
ATOM 728 N N . GLN A 1 90 ? 4.713 -2.920 12.986 1.00 91.12 90 GLN A N 1
ATOM 729 C CA . GLN A 1 90 ? 5.438 -1.667 13.231 1.00 91.12 90 GLN A CA 1
ATOM 730 C C . GLN A 1 90 ? 4.498 -0.482 13.460 1.00 91.12 90 GLN A C 1
ATOM 732 O O . GLN A 1 90 ? 4.861 0.454 14.171 1.00 91.12 90 GLN A O 1
ATOM 737 N N . ARG A 1 91 ? 3.310 -0.495 12.854 1.00 90.38 91 ARG A N 1
ATOM 738 C CA . ARG A 1 91 ? 2.305 0.553 13.032 1.00 90.38 91 ARG A CA 1
ATOM 739 C C . ARG A 1 91 ? 1.587 0.447 14.361 1.00 90.38 91 ARG A C 1
ATOM 741 O O . ARG A 1 91 ? 1.443 1.469 15.025 1.00 90.38 91 ARG A O 1
ATOM 748 N N . GLU A 1 92 ? 1.196 -0.756 14.761 1.00 89.62 92 GLU A N 1
ATOM 749 C CA . GLU A 1 92 ? 0.617 -1.010 16.085 1.00 89.62 92 GLU A CA 1
ATOM 750 C C . GLU A 1 92 ? 1.608 -0.662 17.200 1.00 89.62 92 GLU A C 1
ATOM 752 O O . GLU A 1 92 ? 1.230 -0.080 18.215 1.00 89.62 92 GLU A O 1
ATOM 757 N N . ASN A 1 93 ? 2.897 -0.922 16.971 1.00 92.19 93 ASN A N 1
ATOM 758 C CA . ASN A 1 93 ? 3.974 -0.576 17.895 1.00 92.19 93 ASN A CA 1
ATOM 759 C C . ASN A 1 93 ? 4.431 0.899 17.804 1.00 92.19 93 ASN A C 1
ATOM 761 O O . ASN A 1 93 ? 5.274 1.335 18.585 1.00 92.19 93 ASN A O 1
ATOM 765 N N . GLY A 1 94 ? 3.926 1.677 16.838 1.00 87.44 94 GLY A N 1
ATOM 766 C CA . GLY A 1 94 ? 4.302 3.083 16.635 1.00 87.44 94 GLY A CA 1
ATOM 767 C C . GLY A 1 94 ? 5.738 3.316 16.137 1.00 87.44 94 GLY A C 1
ATOM 768 O O . GLY A 1 94 ? 6.229 4.441 16.184 1.00 87.44 94 GLY A O 1
ATOM 769 N N . THR A 1 95 ? 6.424 2.282 15.646 1.00 89.81 95 THR A N 1
ATOM 770 C CA . THR A 1 95 ? 7.817 2.334 15.160 1.00 89.81 95 THR A CA 1
ATOM 771 C C . THR A 1 95 ? 7.930 2.354 13.634 1.00 89.81 95 THR A C 1
ATOM 773 O O . THR A 1 95 ? 9.002 2.089 13.089 1.00 89.81 95 THR A O 1
ATOM 776 N N . PHE A 1 96 ? 6.838 2.622 12.918 1.00 88.38 96 PHE A N 1
ATOM 777 C CA . PHE A 1 96 ? 6.840 2.645 11.457 1.00 88.38 96 PHE A CA 1
ATOM 778 C C . PHE A 1 96 ? 7.669 3.830 10.915 1.00 88.38 96 PHE A C 1
ATOM 780 O O . PHE A 1 96 ? 7.373 4.979 11.240 1.00 88.38 96 PHE A O 1
ATOM 787 N N . PRO A 1 97 ? 8.683 3.591 10.058 1.00 80.56 97 PRO A N 1
ATOM 788 C CA . PRO A 1 97 ? 9.588 4.639 9.574 1.00 80.56 97 PRO A CA 1
ATOM 789 C C . PRO A 1 97 ? 9.008 5.486 8.428 1.00 80.56 97 PRO A C 1
ATOM 791 O O . PRO A 1 97 ? 9.670 6.403 7.941 1.00 80.56 97 PRO A O 1
ATOM 794 N N . GLY A 1 98 ? 7.812 5.153 7.936 1.00 82.12 98 GLY A N 1
ATOM 795 C CA . GLY A 1 98 ? 7.168 5.856 6.831 1.00 82.12 98 GLY A CA 1
ATOM 796 C C . GLY A 1 98 ? 6.192 6.945 7.295 1.00 82.12 98 GLY A C 1
ATOM 797 O O . GLY A 1 98 ? 5.696 6.905 8.418 1.00 82.12 98 GLY A O 1
ATOM 798 N N . PRO A 1 99 ? 5.884 7.919 6.427 1.00 76.06 99 PRO A N 1
ATOM 799 C CA . PRO A 1 99 ? 5.015 9.030 6.786 1.00 76.06 99 PRO A CA 1
ATOM 800 C C . PRO A 1 99 ? 3.540 8.616 6.673 1.00 76.06 99 PRO A C 1
ATOM 802 O O . PRO A 1 99 ? 2.979 8.674 5.580 1.00 76.06 99 PRO A O 1
ATOM 805 N N . LEU A 1 100 ? 2.936 8.179 7.779 1.00 71.50 100 LEU A N 1
ATOM 806 C CA . LEU A 1 100 ? 1.506 7.844 7.882 1.00 71.50 100 LEU A CA 1
ATOM 807 C C . LEU A 1 100 ? 0.630 9.071 8.115 1.00 71.50 100 LEU A C 1
ATOM 809 O O . LEU A 1 100 ? 1.110 10.011 8.783 1.00 71.50 100 LEU A O 1
#

Secondary structure (DSSP, 8-state):
---SSSHHHHHHHHHHHHTTHHHHHHHHHHHHHT-TT--SS-THHHHHHHHHHHHHHHHHH-TT-HHHHHHHHHHHHHS-HHHHHHHHHHHHTT---S--

pLDDT: mean 70.59, std 17.42, range [37.19, 92.88]

Sequence (100 aa):
MAEFGLDLLVFVIQKASVLEIESFTSASIILIKADFRFPTTNQTRHCFTRYVEFHRCVAAKGDEAADCERFSKYYRALCPGEWVDKWNEQRENGTFPGPL

Organism: Solanum commersonii (NCBI:txid4109)

InterPro domains:
  IPR003213 Cytochrome c oxidase, subunit VIb [PTHR46281] (33-100)
  IPR036549 Cytochrome c oxidase subunit 6B/Cytochrome c oxidase assembly factor 6-like superfamily [G3DSA:1.10.10.140] (25-100)
  IPR036549 Cytochrome c oxidase subunit 6B/Cytochrome c oxidase assembly factor 6-like superfamily [SSF47694] (33-99)
  IPR048280 Cytochrome oxidase c subunit VIb-like [PF02297] (37-97)

Radius of gyration: 19.0 Å; chains: 1; bounding box: 28×65×34 Å

Foldseek 3Di:
DDDDPPVVVVVVVVVVVVVVVVPVLVVLVVVLVPPVVPPDPDCPVVLVVLLLVLVVCCVPPNPPPPVSVSSVVNSVSRDDPVVVVVQVVCVVVVNRPDDD